Protein AF-A0A956HKH8-F1 (afdb_monomer_lite)

Radius of gyration: 13.41 Å; chains: 1; bounding box: 34×25×27 Å

pLDDT: mean 74.02, std 11.61, range [40.62, 90.06]

Foldseek 3Di:
DKDWDQDPVVRDIDIDDDDPVLQQPWPDQVDFDADPPPRHTPAWAWDADPVPRDTDTAHDSTHHNPDNAHFDADPPPRDTDGDDDPD

Secondary structure (DSSP, 8-state):
-EEEEEETTTTEEEEEE--HHHHHSB--TT---B-TTT-PBS-EEEEE-TTT--EEEEE-SS-BTT---EEEE-TTT--EEEE----

Sequence (87 aa):
MKIEYSCHDCDCSFPLTITDWEHRTSLEEGRQETCPKCHQRVGFGLAECHACGQRFPLRMGHWHVLCNTAEGDCPRCGAAYLSLCTC

Structure (mmCIF, N/CA/C/O backbone):
data_AF-A0A956HKH8-F1
#
_entry.id   AF-A0A956HKH8-F1
#
loop_
_atom_site.group_PDB
_atom_site.id
_atom_site.type_symbol
_atom_site.label_atom_id
_atom_site.label_alt_id
_atom_site.label_comp_id
_atom_site.label_asym_id
_atom_site.label_entity_id
_atom_site.label_seq_id
_atom_site.pdbx_PDB_ins_code
_atom_site.Cartn_x
_atom_site.Cartn_y
_atom_site.Cartn_z
_atom_site.occupancy
_atom_site.B_iso_or_equiv
_atom_site.auth_seq_id
_atom_site.auth_comp_id
_atom_site.auth_asym_id
_atom_site.auth_atom_id
_atom_site.pdbx_PDB_model_num
ATOM 1 N N . MET A 1 1 ? 11.937 6.641 -9.561 1.00 85.62 1 MET A N 1
ATOM 2 C CA . MET A 1 1 ? 12.375 7.030 -8.205 1.00 85.62 1 MET A CA 1
ATOM 3 C C . MET A 1 1 ? 12.372 5.849 -7.235 1.00 85.62 1 MET A C 1
ATOM 5 O O . MET A 1 1 ? 11.794 4.812 -7.531 1.00 85.62 1 MET A O 1
ATOM 9 N N . LYS A 1 2 ? 13.046 5.983 -6.090 1.00 87.50 2 LYS A N 1
ATOM 10 C CA . LYS A 1 2 ? 13.116 4.961 -5.036 1.00 87.50 2 LYS A CA 1
ATOM 11 C C . LYS A 1 2 ? 12.530 5.562 -3.765 1.00 87.50 2 LYS A C 1
ATOM 13 O O . LYS A 1 2 ? 13.002 6.617 -3.349 1.00 87.50 2 LYS A O 1
ATOM 18 N N . ILE A 1 3 ? 11.528 4.916 -3.185 1.00 85.19 3 ILE A N 1
ATOM 19 C CA . ILE A 1 3 ? 10.915 5.346 -1.927 1.00 85.19 3 ILE A CA 1
ATOM 20 C C . ILE A 1 3 ? 11.125 4.293 -0.844 1.00 85.19 3 ILE A C 1
ATOM 22 O O . ILE A 1 3 ? 11.372 3.124 -1.145 1.00 85.19 3 ILE A O 1
ATOM 26 N N . GLU A 1 4 ? 11.048 4.709 0.413 1.00 87.38 4 GLU A N 1
ATOM 27 C CA . GLU A 1 4 ? 11.030 3.795 1.550 1.00 87.38 4 GLU A CA 1
ATOM 28 C C . GLU A 1 4 ? 9.580 3.432 1.866 1.00 87.38 4 GLU A C 1
ATOM 30 O O . GLU A 1 4 ? 8.762 4.307 2.144 1.00 87.38 4 GLU A O 1
ATOM 35 N N . TYR A 1 5 ? 9.251 2.145 1.768 1.00 83.44 5 TYR A N 1
ATOM 36 C CA . TYR A 1 5 ? 7.914 1.638 2.036 1.00 83.44 5 TYR A CA 1
ATOM 37 C C . TYR A 1 5 ? 7.918 0.780 3.295 1.00 83.44 5 TYR A C 1
ATOM 39 O O . TYR A 1 5 ? 8.706 -0.160 3.400 1.00 83.44 5 TYR A O 1
ATOM 47 N N . SER A 1 6 ? 7.001 1.065 4.216 1.00 84.06 6 SER A N 1
ATOM 48 C CA . SER A 1 6 ? 6.795 0.275 5.431 1.00 84.06 6 SER A CA 1
ATOM 49 C C . SER A 1 6 ? 5.601 -0.658 5.249 1.00 84.06 6 SER A C 1
ATOM 51 O O . SER A 1 6 ? 4.470 -0.213 5.050 1.00 84.06 6 SER A O 1
ATOM 53 N N . CYS A 1 7 ? 5.839 -1.970 5.302 1.00 82.56 7 CYS A N 1
ATOM 54 C CA . CYS A 1 7 ? 4.762 -2.953 5.222 1.00 82.56 7 CYS A CA 1
ATOM 55 C C . CYS A 1 7 ? 4.003 -3.048 6.550 1.00 82.56 7 CYS A C 1
ATOM 57 O O . CYS A 1 7 ? 4.605 -3.289 7.586 1.00 82.56 7 CYS A O 1
ATOM 59 N N . HIS A 1 8 ? 2.679 -2.931 6.508 1.00 76.75 8 HIS A N 1
ATOM 60 C CA . HIS A 1 8 ? 1.811 -2.917 7.684 1.00 76.75 8 HIS A CA 1
ATOM 61 C C . HIS A 1 8 ? 1.651 -4.292 8.336 1.00 76.75 8 HIS A C 1
ATOM 63 O O . HIS A 1 8 ? 1.515 -4.366 9.551 1.00 76.75 8 HIS A O 1
ATOM 69 N N . ASP A 1 9 ? 1.713 -5.383 7.565 1.00 81.81 9 ASP A N 1
ATOM 70 C CA . ASP A 1 9 ? 1.576 -6.738 8.117 1.00 81.81 9 ASP A CA 1
ATOM 71 C C . ASP A 1 9 ? 2.819 -7.188 8.921 1.00 81.81 9 ASP A C 1
ATOM 73 O O . ASP A 1 9 ? 2.694 -7.969 9.859 1.00 81.81 9 ASP A O 1
ATOM 77 N N . CYS A 1 10 ? 4.028 -6.740 8.5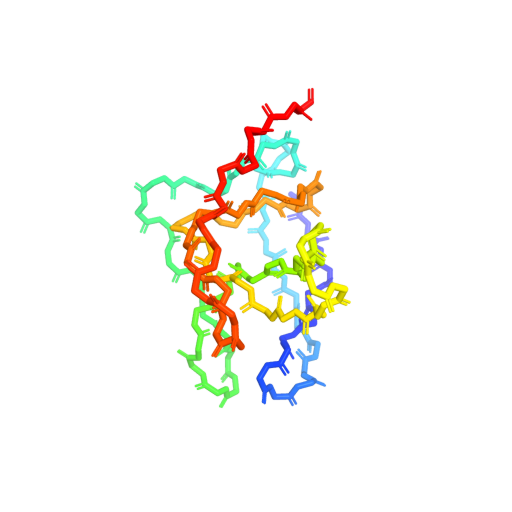48 1.00 86.69 10 CYS A N 1
ATOM 78 C CA . CYS A 1 10 ? 5.303 -7.157 9.173 1.00 86.69 10 CYS A CA 1
ATOM 79 C C . CYS A 1 10 ? 6.060 -6.031 9.893 1.00 86.69 10 CYS A C 1
ATOM 81 O O . CYS A 1 10 ? 7.148 -6.297 10.418 1.00 86.69 10 CYS A O 1
ATOM 83 N N . ASP A 1 11 ? 5.550 -4.801 9.805 1.00 85.50 11 ASP A N 1
ATOM 84 C CA . ASP A 1 11 ? 6.185 -3.543 10.222 1.00 85.50 11 ASP A CA 1
ATOM 85 C C . ASP A 1 11 ? 7.630 -3.375 9.718 1.00 85.50 11 ASP A C 1
ATOM 87 O O . ASP A 1 11 ? 8.534 -2.913 10.411 1.00 85.50 11 ASP A O 1
ATOM 91 N N . CYS A 1 12 ? 7.887 -3.860 8.503 1.00 89.00 12 CYS A N 1
ATOM 92 C CA . CYS A 1 12 ? 9.220 -3.896 7.929 1.00 89.00 12 CYS A CA 1
ATOM 93 C C . CYS A 1 12 ? 9.351 -2.885 6.791 1.00 89.00 12 CYS A C 1
ATOM 95 O O . CYS A 1 12 ? 8.556 -2.890 5.849 1.00 89.00 12 CYS A O 1
ATOM 97 N N . SER A 1 13 ? 10.369 -2.028 6.889 1.00 88.94 13 SER A N 1
ATOM 98 C CA . SER A 1 13 ? 10.705 -1.047 5.860 1.00 88.94 13 SER A CA 1
ATOM 99 C C . SER A 1 13 ? 11.625 -1.647 4.806 1.00 88.94 13 SER A C 1
ATOM 101 O O . SER A 1 13 ? 12.592 -2.344 5.123 1.00 88.94 13 SER A O 1
ATOM 103 N N . PHE A 1 14 ? 11.334 -1.372 3.540 1.00 88.94 14 PHE A N 1
ATOM 104 C CA . PHE A 1 14 ? 12.176 -1.774 2.422 1.00 88.94 14 PHE A CA 1
ATOM 105 C C . PHE A 1 14 ? 12.055 -0.780 1.267 1.00 88.94 14 PHE A C 1
ATOM 107 O O . PHE A 1 14 ? 11.045 -0.085 1.128 1.00 88.94 14 PHE A O 1
ATOM 114 N N . PRO A 1 15 ? 13.093 -0.681 0.425 1.00 89.25 15 PRO A N 1
ATOM 115 C CA . PRO A 1 15 ? 13.043 0.210 -0.713 1.00 89.25 15 PRO A CA 1
ATOM 116 C C . PRO A 1 15 ? 12.153 -0.333 -1.830 1.00 89.25 15 PRO A C 1
ATOM 118 O O . PRO A 1 15 ? 12.294 -1.485 -2.237 1.00 89.25 15 PRO A O 1
ATOM 121 N N . LEU A 1 16 ? 11.325 0.542 -2.391 1.00 84.81 16 LEU A N 1
ATOM 122 C CA . LEU A 1 16 ? 10.461 0.267 -3.534 1.00 84.81 16 LEU A CA 1
ATOM 123 C C . LEU A 1 16 ? 10.799 1.231 -4.672 1.00 84.81 16 LEU A C 1
ATOM 125 O O . LEU A 1 16 ? 10.867 2.446 -4.480 1.00 84.81 16 LEU A O 1
ATOM 129 N N . THR A 1 17 ? 11.052 0.689 -5.861 1.00 86.94 17 THR A N 1
ATOM 130 C CA . THR A 1 17 ? 11.353 1.496 -7.049 1.00 86.94 17 THR A CA 1
ATOM 131 C C . THR A 1 17 ? 10.064 1.755 -7.802 1.00 86.94 17 THR A C 1
ATOM 133 O O . THR A 1 17 ? 9.504 0.826 -8.357 1.00 86.94 17 THR A O 1
ATOM 136 N N . ILE A 1 18 ? 9.611 2.997 -7.876 1.00 83.81 18 ILE A N 1
ATOM 137 C CA . ILE A 1 18 ? 8.394 3.392 -8.596 1.00 83.81 18 ILE A CA 1
ATOM 138 C C . ILE A 1 18 ? 8.712 4.473 -9.621 1.00 83.81 18 ILE A C 1
ATOM 140 O O . ILE A 1 18 ? 9.725 5.165 -9.521 1.00 83.81 18 ILE A O 1
ATOM 144 N N . THR A 1 19 ? 7.869 4.648 -10.618 1.00 85.12 19 THR A N 1
ATOM 145 C CA . THR A 1 19 ? 7.946 5.761 -11.561 1.00 85.12 19 THR A CA 1
ATOM 146 C C . THR A 1 19 ? 7.358 7.034 -10.946 1.00 85.12 19 THR A C 1
ATOM 148 O O . THR A 1 19 ? 6.586 6.994 -9.989 1.00 85.12 19 THR A O 1
ATOM 151 N N . ASP A 1 20 ? 7.696 8.191 -11.514 1.00 82.62 20 ASP A N 1
ATOM 152 C CA . ASP A 1 20 ? 7.104 9.474 -11.106 1.00 82.62 20 ASP A CA 1
ATOM 153 C C . ASP A 1 20 ? 5.603 9.549 -11.438 1.00 82.62 20 ASP A C 1
ATOM 155 O O . ASP A 1 20 ? 4.865 10.361 -10.877 1.00 82.62 20 ASP A O 1
ATOM 159 N N . TRP A 1 21 ? 5.146 8.719 -12.380 1.00 80.38 21 TRP A N 1
ATOM 160 C CA . TRP A 1 21 ? 3.732 8.531 -12.672 1.00 80.38 21 TRP A CA 1
ATOM 161 C C . TRP A 1 21 ? 3.035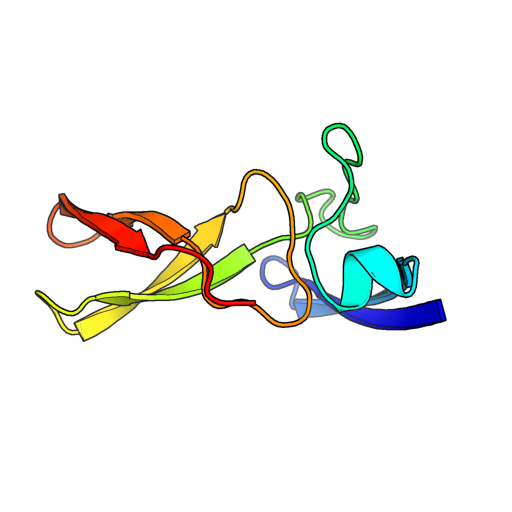 7.794 -11.527 1.00 80.38 21 TRP A C 1
ATOM 163 O O . TRP A 1 21 ? 2.089 8.330 -10.955 1.00 80.38 21 TRP A O 1
ATOM 173 N N . GLU A 1 22 ? 3.555 6.635 -11.121 1.00 79.69 22 GLU A N 1
ATOM 174 C CA . GLU A 1 22 ? 3.003 5.828 -10.020 1.00 79.69 22 GLU A CA 1
ATOM 175 C C . GLU A 1 22 ? 3.057 6.560 -8.673 1.00 79.69 22 GLU A C 1
ATOM 177 O O . GLU A 1 22 ? 2.171 6.405 -7.839 1.00 79.69 22 GLU A O 1
ATOM 182 N N . HIS A 1 23 ? 4.058 7.421 -8.471 1.00 78.81 23 HIS A N 1
ATOM 183 C CA . HIS A 1 23 ? 4.129 8.286 -7.293 1.00 78.81 23 HIS A CA 1
ATOM 184 C C .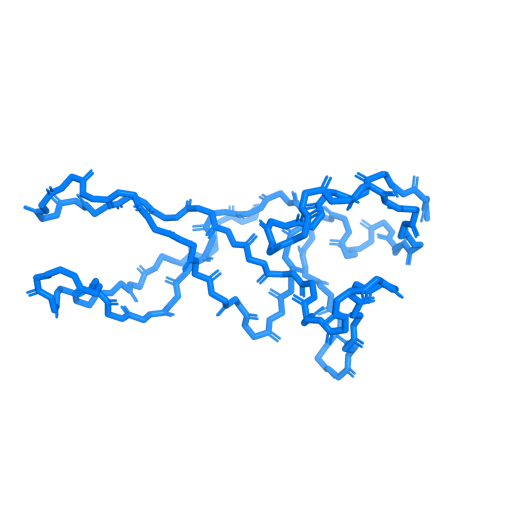 HIS A 1 23 ? 2.958 9.282 -7.201 1.00 78.81 23 HIS A C 1
ATOM 186 O O . HIS A 1 23 ? 2.532 9.636 -6.104 1.00 78.81 23 HIS A O 1
ATOM 192 N N . ARG A 1 24 ? 2.440 9.751 -8.344 1.00 74.06 24 ARG A N 1
ATOM 193 C CA . ARG A 1 24 ? 1.327 10.718 -8.429 1.00 74.06 24 ARG A CA 1
ATOM 194 C C . ARG A 1 24 ? -0.032 10.066 -8.673 1.00 74.06 24 ARG A C 1
ATOM 196 O O . ARG A 1 24 ? -1.046 10.751 -8.646 1.00 74.06 24 ARG A O 1
ATOM 203 N N . THR A 1 25 ? -0.045 8.772 -8.964 1.00 73.19 25 THR A N 1
ATOM 204 C CA . THR A 1 25 ? -1.243 8.014 -9.320 1.00 73.19 25 THR A CA 1
ATOM 205 C C . THR A 1 25 ? -1.209 6.676 -8.583 1.00 73.19 25 THR A C 1
ATOM 207 O O . THR A 1 25 ? -1.092 6.661 -7.355 1.00 73.19 25 THR A O 1
ATOM 210 N N . SER A 1 26 ? -1.298 5.568 -9.310 1.00 73.44 26 SER A N 1
ATOM 211 C CA . SER A 1 26 ? -1.273 4.202 -8.816 1.00 73.44 26 SER A CA 1
ATOM 212 C C . SER A 1 26 ? -0.170 3.384 -9.485 1.00 73.44 26 SER A C 1
ATOM 214 O O . SER A 1 26 ? 0.336 3.757 -10.543 1.00 73.44 26 SER A O 1
ATOM 216 N N . LEU A 1 27 ? 0.190 2.249 -8.879 1.00 73.00 27 LEU A N 1
ATOM 217 C CA . LEU A 1 27 ? 0.939 1.194 -9.564 1.00 73.00 27 LEU A CA 1
ATOM 218 C C . LEU A 1 27 ? 0.173 0.690 -10.792 1.00 73.00 27 LEU A C 1
ATOM 220 O O . LEU A 1 27 ? -1.056 0.607 -10.771 1.00 73.00 27 LEU A O 1
ATOM 224 N N . GLU A 1 28 ? 0.913 0.294 -11.827 1.00 73.19 28 GLU A N 1
ATOM 225 C CA . GLU A 1 28 ? 0.336 -0.283 -13.044 1.00 73.19 28 GLU A CA 1
ATOM 226 C C . GLU A 1 28 ? -0.551 -1.507 -12.755 1.00 73.19 28 GLU A C 1
ATOM 228 O O . GLU A 1 28 ? -0.253 -2.341 -11.894 1.00 73.19 28 GLU A O 1
ATOM 233 N N . GLU A 1 29 ? -1.638 -1.643 -13.518 1.00 62.28 29 GLU A N 1
ATOM 234 C CA . GLU A 1 29 ? -2.583 -2.754 -13.417 1.00 62.28 29 GLU A CA 1
ATOM 235 C C . GLU A 1 29 ? -1.891 -4.059 -13.860 1.00 62.28 29 GLU A C 1
ATOM 237 O O . GLU A 1 29 ? -1.706 -4.330 -15.042 1.00 62.28 29 GLU A O 1
ATOM 242 N N . GLY A 1 30 ? -1.409 -4.840 -12.891 1.00 66.19 30 GLY A N 1
ATOM 243 C CA . GLY A 1 30 ? -0.577 -6.031 -13.124 1.00 66.19 30 GLY A CA 1
ATOM 244 C C . GLY A 1 30 ? 0.728 -6.026 -12.333 1.00 66.19 30 GLY A C 1
ATOM 245 O O . GLY A 1 30 ? 1.326 -7.082 -12.109 1.00 66.19 30 GLY A O 1
ATOM 246 N N . ARG A 1 31 ? 1.130 -4.864 -11.820 1.00 71.69 31 ARG A N 1
ATOM 247 C CA . ARG A 1 31 ? 2.281 -4.735 -10.943 1.00 71.69 31 ARG A CA 1
ATOM 248 C C . ARG A 1 31 ? 1.927 -5.190 -9.526 1.00 71.69 31 ARG A C 1
ATOM 250 O O . ARG A 1 31 ? 1.243 -4.504 -8.773 1.00 71.69 31 ARG A O 1
ATOM 257 N N . GLN A 1 32 ? 2.398 -6.382 -9.166 1.00 71.50 32 GLN A N 1
ATOM 258 C CA . GLN A 1 32 ? 2.162 -7.008 -7.864 1.00 71.50 32 GLN A CA 1
ATOM 259 C C . GLN A 1 32 ? 3.432 -6.966 -7.025 1.00 71.50 32 GLN A C 1
ATOM 261 O O . GLN A 1 32 ? 4.155 -7.951 -6.900 1.00 71.50 32 GLN A O 1
ATOM 266 N N . GLU A 1 33 ? 3.715 -5.803 -6.459 1.00 77.19 33 GLU A N 1
ATOM 267 C CA . GLU A 1 33 ? 4.807 -5.670 -5.506 1.00 77.19 33 GLU A CA 1
ATOM 268 C C . GLU A 1 33 ? 4.418 -6.376 -4.195 1.00 77.19 33 GLU A C 1
ATOM 270 O O . GLU A 1 33 ? 3.293 -6.262 -3.695 1.00 77.19 33 GLU A O 1
ATOM 275 N N . THR A 1 34 ? 5.344 -7.149 -3.638 1.00 83.94 34 THR A N 1
ATOM 276 C CA . THR A 1 34 ? 5.131 -7.900 -2.396 1.00 83.94 34 THR A CA 1
ATOM 277 C C . THR A 1 34 ? 6.208 -7.559 -1.392 1.00 83.94 34 THR A C 1
ATOM 279 O O . THR A 1 34 ? 7.374 -7.397 -1.752 1.00 83.94 34 THR A O 1
ATOM 282 N N . CYS A 1 35 ? 5.836 -7.517 -0.119 1.00 86.00 35 CYS A N 1
ATOM 283 C CA . CYS A 1 35 ? 6.791 -7.385 0.961 1.00 86.00 35 CYS A CA 1
ATOM 284 C C . CYS A 1 35 ? 7.837 -8.517 0.893 1.00 86.00 35 CYS A C 1
ATOM 286 O O . CYS A 1 35 ? 7.458 -9.690 0.889 1.00 86.00 35 CYS A O 1
ATOM 288 N N . PRO A 1 36 ? 9.146 -8.211 0.922 1.00 87.50 36 PRO A N 1
ATOM 289 C CA . PRO A 1 36 ? 10.196 -9.225 0.841 1.00 87.50 36 PRO A CA 1
ATOM 290 C C . PRO A 1 36 ? 10.264 -10.140 2.075 1.00 87.50 36 PRO A C 1
ATOM 292 O O . PRO A 1 36 ? 10.901 -11.186 2.013 1.00 87.50 36 PRO A O 1
ATOM 295 N N . LYS A 1 37 ? 9.630 -9.759 3.195 1.00 90.06 37 LYS A N 1
ATOM 296 C CA . LYS A 1 37 ? 9.657 -10.511 4.459 1.00 90.06 37 LYS A CA 1
ATOM 297 C C . LYS A 1 37 ? 8.423 -11.388 4.666 1.00 90.06 37 LYS A C 1
ATOM 299 O O . LYS A 1 37 ? 8.562 -12.542 5.046 1.00 90.06 37 LYS A O 1
ATOM 304 N N . CYS A 1 38 ? 7.221 -10.837 4.486 1.00 89.12 38 CYS A N 1
ATOM 305 C CA . CYS A 1 38 ? 5.965 -11.561 4.734 1.00 89.12 38 CYS A CA 1
ATOM 306 C C . CYS A 1 38 ? 5.222 -11.962 3.455 1.00 89.12 38 CYS A C 1
ATOM 308 O O . CYS A 1 38 ? 4.170 -12.592 3.544 1.00 89.12 38 CYS A O 1
ATOM 310 N N . HIS A 1 39 ? 5.737 -11.579 2.281 1.00 86.62 39 HIS A N 1
ATOM 311 C CA . HIS A 1 39 ? 5.162 -11.865 0.962 1.00 86.62 39 HIS A CA 1
ATOM 312 C C . HIS A 1 39 ? 3.726 -11.361 0.756 1.00 86.62 39 HIS A C 1
ATOM 314 O O . HIS A 1 39 ? 3.083 -11.692 -0.238 1.00 86.62 39 HIS A O 1
ATOM 320 N N . GLN A 1 40 ? 3.222 -10.519 1.661 1.00 81.88 40 GLN A N 1
ATOM 321 C CA . GLN A 1 40 ? 1.949 -9.837 1.480 1.00 81.88 40 GLN A CA 1
ATOM 322 C C . GLN A 1 40 ? 2.082 -8.756 0.411 1.00 81.88 40 GLN A C 1
ATOM 324 O O . GLN A 1 40 ? 3.128 -8.115 0.288 1.00 81.88 40 GLN A O 1
ATOM 329 N N . ARG A 1 41 ? 1.014 -8.556 -0.364 1.00 77.56 41 ARG A N 1
ATOM 330 C CA . ARG A 1 41 ? 0.952 -7.486 -1.364 1.00 77.56 41 ARG A CA 1
ATOM 331 C C . ARG A 1 41 ? 1.130 -6.127 -0.696 1.00 77.56 41 ARG A C 1
ATOM 333 O O . ARG A 1 41 ? 0.529 -5.857 0.343 1.00 77.56 41 ARG A O 1
ATOM 340 N N . VAL A 1 42 ? 1.934 -5.279 -1.319 1.00 74.06 42 VAL A N 1
ATOM 341 C CA . VAL A 1 42 ? 2.032 -3.865 -0.950 1.00 74.06 42 VAL A CA 1
ATOM 342 C C . VAL A 1 42 ? 0.839 -3.124 -1.553 1.00 74.06 42 VAL A C 1
ATOM 344 O O . VAL A 1 42 ? 0.360 -3.494 -2.624 1.00 74.06 42 VAL A O 1
ATOM 347 N N . GLY A 1 43 ? 0.340 -2.101 -0.864 1.00 67.88 43 GLY A N 1
ATOM 348 C CA . GLY A 1 43 ? -0.853 -1.366 -1.303 1.00 67.88 43 GLY A CA 1
ATOM 349 C C . GLY A 1 43 ? -2.049 -1.467 -0.372 1.00 67.88 43 GLY A C 1
ATOM 350 O O . GLY A 1 43 ? -3.165 -1.731 -0.811 1.00 67.88 43 GLY A O 1
ATOM 351 N N . PHE A 1 44 ? -1.824 -1.260 0.920 1.00 66.88 44 PHE A N 1
ATOM 352 C CA . PHE A 1 44 ? -2.895 -0.999 1.873 1.00 66.88 44 PHE A CA 1
ATOM 353 C C . PHE A 1 44 ? -2.923 0.499 2.211 1.00 66.88 44 PHE A C 1
ATOM 355 O O . PHE A 1 44 ? -1.876 1.121 2.396 1.00 66.88 44 PHE A O 1
ATOM 362 N N . GLY A 1 45 ? -4.123 1.068 2.291 1.00 64.69 45 GLY A N 1
ATOM 363 C CA . GLY A 1 45 ? -4.380 2.377 2.893 1.00 64.69 45 GLY A CA 1
ATOM 364 C C . GLY A 1 45 ? -5.110 2.195 4.223 1.00 64.69 45 GLY A C 1
ATOM 365 O O . GLY A 1 45 ? -5.853 1.227 4.388 1.00 64.69 45 GLY A O 1
ATOM 366 N N . LEU A 1 46 ? -4.909 3.092 5.191 1.00 67.00 46 LEU A N 1
ATOM 367 C CA . LEU A 1 46 ? -5.766 3.137 6.381 1.00 67.00 46 LEU A CA 1
ATOM 368 C C . LEU A 1 46 ? -7.030 3.931 6.044 1.00 67.00 46 LEU A C 1
ATOM 370 O O . LEU A 1 46 ? -6.953 5.128 5.775 1.00 67.00 46 LEU A O 1
ATOM 374 N N . ALA A 1 47 ? -8.185 3.272 6.090 1.00 70.06 47 ALA A N 1
ATOM 375 C CA . ALA A 1 47 ? -9.487 3.911 5.935 1.00 70.06 47 ALA A CA 1
ATOM 376 C C . ALA A 1 47 ? -10.150 4.089 7.308 1.00 70.06 47 ALA A C 1
ATOM 378 O O . ALA A 1 47 ? -10.071 3.199 8.154 1.00 70.06 47 ALA A O 1
ATOM 379 N N . GLU A 1 48 ? -10.819 5.222 7.537 1.00 72.44 48 GLU A N 1
ATOM 380 C CA . GLU A 1 48 ? -11.637 5.474 8.732 1.00 72.44 48 GLU A CA 1
ATOM 381 C C . GLU A 1 48 ? -13.125 5.433 8.380 1.00 72.44 48 GLU A C 1
ATOM 383 O O . GLU A 1 48 ? -13.550 5.951 7.352 1.00 72.44 48 GLU A O 1
ATOM 388 N N . CYS A 1 49 ? -13.938 4.787 9.213 1.00 74.38 49 CYS A N 1
ATOM 389 C CA . CYS A 1 49 ? -15.371 4.648 8.971 1.00 74.38 49 CYS A CA 1
ATOM 390 C C . CYS A 1 49 ? -16.142 5.874 9.366 1.00 74.38 49 CYS A C 1
ATOM 392 O O . CYS A 1 49 ? -16.286 6.147 10.546 1.00 74.38 49 CYS A O 1
ATOM 394 N N . HIS A 1 50 ? -16.758 6.538 8.393 1.00 73.19 50 HIS A N 1
ATOM 395 C CA . HIS A 1 50 ? -17.679 7.628 8.686 1.00 73.19 50 HIS A CA 1
ATOM 396 C C . HIS A 1 50 ? -18.901 7.166 9.495 1.00 73.19 50 HIS A C 1
ATOM 398 O O . HIS A 1 50 ? -19.444 7.951 10.264 1.00 73.19 50 HIS A O 1
ATOM 404 N N . ALA A 1 51 ? -19.312 5.895 9.377 1.00 75.81 51 ALA A N 1
ATOM 405 C CA . ALA A 1 51 ? -20.460 5.363 10.113 1.00 75.81 51 ALA A CA 1
ATOM 406 C C . ALA A 1 51 ? -20.136 4.966 11.566 1.00 75.81 51 ALA A C 1
ATOM 408 O O . ALA A 1 51 ? -20.946 5.206 12.456 1.00 75.81 51 ALA A O 1
ATOM 409 N N . CYS A 1 52 ? -18.979 4.343 11.826 1.00 81.62 52 CYS A N 1
ATOM 410 C CA . CYS A 1 52 ? -18.645 3.819 13.163 1.00 81.62 52 CYS A CA 1
ATOM 411 C C . CYS A 1 52 ? -17.301 4.291 13.741 1.00 81.62 52 CYS A C 1
ATOM 413 O O . CYS A 1 52 ? -16.898 3.823 14.806 1.00 81.62 52 CYS A O 1
ATOM 415 N N . GLY A 1 53 ? -16.583 5.173 13.046 1.00 75.94 53 GLY A N 1
ATOM 416 C CA . GLY A 1 53 ? -15.273 5.710 13.436 1.00 75.94 53 GLY A CA 1
ATOM 417 C C . GLY A 1 53 ? -14.114 4.711 13.365 1.00 75.94 53 GLY A C 1
ATOM 418 O O . GLY A 1 53 ? -12.983 5.052 13.697 1.00 75.94 53 GLY A O 1
ATOM 419 N N . GLN A 1 54 ? -14.364 3.461 12.965 1.00 79.75 54 GLN A N 1
ATOM 420 C CA . GLN A 1 54 ? -13.339 2.421 12.955 1.00 79.75 54 GLN A CA 1
ATOM 421 C C . GLN A 1 54 ? -12.285 2.695 11.882 1.00 79.75 54 GLN A C 1
ATOM 423 O O . GLN A 1 54 ? -12.623 2.813 10.706 1.00 79.75 54 GLN A O 1
ATOM 428 N N . ARG A 1 55 ? -11.011 2.692 12.277 1.00 76.31 55 ARG A N 1
ATOM 429 C CA . ARG A 1 55 ? -9.880 2.632 11.347 1.00 76.31 55 ARG A CA 1
ATOM 430 C C . ARG A 1 55 ? -9.540 1.187 11.012 1.00 76.31 55 ARG A C 1
ATOM 432 O O . ARG A 1 55 ? -9.468 0.356 11.919 1.00 76.31 55 ARG A O 1
ATOM 439 N N . PHE A 1 56 ? -9.328 0.882 9.739 1.00 73.94 56 PHE A N 1
ATOM 440 C CA . PHE A 1 56 ? -8.883 -0.442 9.310 1.00 73.94 56 PHE A CA 1
ATOM 441 C C . PHE A 1 56 ? -8.040 -0.375 8.029 1.00 73.94 56 PHE A C 1
ATOM 443 O O . PHE A 1 56 ? -8.215 0.543 7.224 1.00 73.94 56 PHE A O 1
ATOM 450 N N . PRO A 1 57 ? -7.104 -1.324 7.844 1.00 71.88 57 PRO A N 1
ATOM 451 C CA . PRO A 1 57 ? -6.337 -1.427 6.614 1.00 71.88 57 PRO A CA 1
ATOM 452 C C . PRO A 1 57 ? -7.241 -1.931 5.494 1.00 71.88 57 PRO A C 1
ATOM 454 O O . PRO A 1 57 ? -7.923 -2.947 5.641 1.00 71.88 57 PRO A O 1
ATOM 457 N N . LEU A 1 58 ? -7.221 -1.241 4.364 1.00 70.81 58 LEU A N 1
ATOM 458 C CA . LEU A 1 58 ? -7.958 -1.638 3.181 1.00 70.81 58 LEU A CA 1
ATOM 459 C C . LEU A 1 58 ? -6.985 -1.934 2.047 1.00 70.81 58 LEU A C 1
ATOM 461 O O . LEU A 1 58 ? -6.110 -1.129 1.731 1.00 70.81 58 LEU A O 1
ATOM 465 N N . ARG A 1 59 ? -7.119 -3.135 1.476 1.00 68.19 59 ARG A N 1
ATOM 466 C CA . ARG A 1 59 ? -6.267 -3.620 0.389 1.00 68.19 59 ARG A CA 1
ATOM 467 C C . ARG A 1 59 ? -6.783 -3.058 -0.923 1.00 68.19 59 ARG A C 1
ATOM 469 O O . ARG A 1 59 ? -7.859 -3.432 -1.377 1.00 68.19 59 ARG A 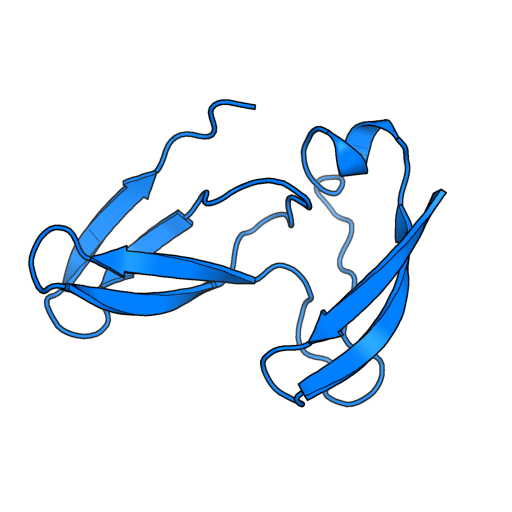O 1
ATOM 476 N N . MET A 1 60 ? -6.016 -2.159 -1.515 1.00 63.53 60 MET A N 1
ATOM 477 C CA . MET A 1 60 ? -6.344 -1.584 -2.811 1.00 63.53 60 MET A CA 1
ATOM 478 C C . MET A 1 60 ? -5.913 -2.573 -3.900 1.00 63.53 60 MET A C 1
ATOM 480 O O . MET A 1 60 ? -4.877 -3.229 -3.776 1.00 63.53 60 MET A O 1
ATOM 484 N N . GLY A 1 61 ? -6.688 -2.683 -4.983 1.00 58.25 61 GLY A N 1
ATOM 485 C CA . GLY A 1 61 ? -6.288 -3.481 -6.152 1.00 58.25 61 GLY A CA 1
ATOM 486 C C . GLY A 1 61 ? -4.998 -2.969 -6.808 1.00 58.25 61 GLY A C 1
ATOM 487 O O . GLY A 1 61 ? -4.274 -3.740 -7.433 1.00 58.25 61 GLY A O 1
ATOM 488 N N . HIS A 1 62 ? -4.695 -1.686 -6.607 1.00 61.09 62 HIS A N 1
ATOM 489 C CA . HIS A 1 62 ? -3.489 -0.997 -7.045 1.00 61.09 62 HIS A CA 1
ATOM 490 C C . HIS A 1 62 ? -3.062 0.013 -5.963 1.00 61.09 62 HIS A C 1
ATOM 492 O O . HIS A 1 62 ? -3.880 0.766 -5.431 1.00 61.09 62 HIS A O 1
ATOM 498 N N . TRP A 1 63 ? -1.779 0.010 -5.593 1.00 68.69 63 TRP A N 1
ATOM 499 C CA . TRP A 1 63 ? -1.243 0.906 -4.563 1.00 68.69 63 TRP A CA 1
ATOM 500 C C . TRP A 1 63 ? -1.129 2.333 -5.091 1.00 68.69 63 TRP A C 1
ATOM 502 O O . TRP A 1 63 ? -0.586 2.533 -6.172 1.00 68.69 63 TRP A O 1
ATOM 512 N N . HIS A 1 64 ? -1.568 3.314 -4.306 1.00 66.31 64 HIS A N 1
ATOM 513 C CA . HIS A 1 64 ? -1.260 4.720 -4.538 1.00 66.31 64 HIS A CA 1
ATOM 514 C C . HIS A 1 64 ? -0.341 5.227 -3.426 1.00 66.31 64 HIS A C 1
ATOM 516 O O . HIS A 1 64 ? -0.620 5.019 -2.244 1.00 66.31 64 HIS A O 1
ATOM 522 N N . VAL A 1 65 ? 0.728 5.933 -3.786 1.00 66.12 65 VAL A N 1
ATOM 523 C CA . VAL A 1 65 ? 1.674 6.479 -2.796 1.00 66.12 65 VAL A CA 1
ATOM 524 C C . VAL A 1 65 ? 1.049 7.616 -1.981 1.00 66.12 65 VAL A C 1
ATOM 526 O O . VAL A 1 65 ? 1.352 7.773 -0.802 1.00 66.12 65 VAL A O 1
ATOM 529 N N . LEU A 1 66 ? 0.150 8.383 -2.603 1.00 58.75 66 LEU A N 1
ATOM 530 C CA . LEU A 1 66 ? -0.475 9.583 -2.044 1.00 58.75 66 LEU A CA 1
ATOM 531 C C . LEU A 1 66 ? -2.009 9.498 -2.060 1.00 58.75 66 LEU A C 1
ATOM 533 O O . LEU A 1 66 ? -2.672 10.484 -2.368 1.00 58.75 66 LEU A O 1
ATOM 537 N N . CYS A 1 67 ? -2.601 8.332 -1.776 1.00 53.91 67 CYS A N 1
ATOM 538 C CA . CYS A 1 67 ? -4.060 8.215 -1.810 1.00 53.91 67 CYS A CA 1
ATOM 539 C C . CYS A 1 67 ? -4.657 7.467 -0.618 1.00 53.91 67 CYS A C 1
ATOM 541 O O . CYS A 1 67 ? -4.126 6.458 -0.162 1.00 53.91 67 CYS A O 1
ATOM 543 N N . ASN A 1 68 ? -5.822 7.950 -0.181 1.00 50.09 68 ASN A N 1
ATOM 544 C CA . ASN A 1 68 ? -6.686 7.335 0.832 1.00 50.09 68 ASN A CA 1
ATOM 545 C C . ASN A 1 68 ? -7.844 6.545 0.185 1.00 50.09 68 ASN A C 1
ATOM 547 O O . ASN A 1 68 ? -8.931 6.433 0.753 1.00 50.09 68 ASN A O 1
ATOM 551 N N . THR A 1 69 ? -7.651 6.061 -1.042 1.00 60.84 69 THR A N 1
ATOM 552 C CA . THR A 1 69 ? -8.686 5.349 -1.801 1.00 60.84 69 THR A CA 1
ATOM 553 C C . THR A 1 69 ? -8.925 3.965 -1.241 1.00 60.84 69 THR A C 1
ATOM 555 O O . THR A 1 69 ? -8.005 3.220 -0.917 1.00 60.84 69 THR A O 1
ATOM 558 N N . ALA A 1 70 ? -10.192 3.606 -1.138 1.00 56.66 70 ALA A N 1
ATOM 559 C CA . ALA A 1 70 ? -10.584 2.341 -0.578 1.00 56.66 70 ALA A CA 1
ATOM 560 C C . ALA A 1 70 ? -11.977 1.953 -1.069 1.00 56.66 70 ALA A C 1
ATOM 562 O O . ALA A 1 70 ? -12.921 2.729 -0.914 1.00 56.66 70 ALA A O 1
ATOM 563 N N . GLU A 1 71 ? -12.086 0.757 -1.644 1.00 62.19 71 GLU A N 1
ATOM 564 C CA . GLU A 1 71 ? -13.345 0.074 -1.928 1.00 62.19 71 GLU A CA 1
ATOM 565 C C . GLU A 1 71 ? -13.439 -1.183 -1.052 1.00 62.19 71 GLU A C 1
ATOM 567 O O . GLU A 1 71 ? -12.472 -1.940 -0.938 1.00 62.19 71 GLU A O 1
ATOM 572 N N . GLY A 1 72 ? -14.579 -1.384 -0.392 1.00 70.19 72 GLY A N 1
ATOM 573 C CA . GLY A 1 72 ? -14.831 -2.551 0.458 1.00 70.19 72 GLY A CA 1
ATOM 574 C C . GLY A 1 72 ? -15.837 -2.275 1.571 1.00 70.19 72 GLY A C 1
ATOM 575 O O . GLY A 1 72 ? -16.365 -1.174 1.682 1.00 70.19 72 GLY A O 1
ATOM 576 N N . ASP A 1 73 ? -16.083 -3.264 2.427 1.00 76.81 73 ASP A N 1
ATOM 577 C CA . ASP A 1 73 ? -17.000 -3.124 3.561 1.00 76.81 73 ASP A CA 1
ATOM 578 C C . ASP A 1 73 ? -16.247 -2.903 4.874 1.00 76.81 73 ASP A C 1
ATOM 580 O O . ASP A 1 73 ? -15.208 -3.516 5.138 1.00 76.81 73 ASP A O 1
ATOM 584 N N . CYS A 1 74 ? -16.801 -2.059 5.748 1.00 78.62 74 CYS A N 1
ATOM 585 C CA . CYS A 1 74 ? -16.309 -1.936 7.113 1.00 78.62 74 CYS A CA 1
ATOM 586 C C . CYS A 1 74 ? -16.369 -3.304 7.815 1.00 78.62 74 CYS A C 1
ATOM 588 O O . CYS A 1 74 ? -17.475 -3.805 8.037 1.00 78.62 74 CYS A O 1
ATOM 590 N N . PRO A 1 75 ? -15.249 -3.862 8.311 1.00 79.44 75 PRO A N 1
ATOM 591 C CA . PRO A 1 75 ? -15.255 -5.170 8.968 1.00 79.44 75 PRO A CA 1
ATOM 592 C C . PRO A 1 75 ? -16.047 -5.180 10.286 1.00 79.44 75 PRO A C 1
ATOM 594 O O . PRO A 1 75 ? -16.356 -6.244 10.813 1.00 79.44 75 PRO A O 1
ATOM 597 N N . ARG A 1 76 ? -16.372 -4.002 10.840 1.00 81.81 76 ARG A N 1
ATOM 598 C CA . ARG A 1 76 ? -17.124 -3.867 12.094 1.00 81.81 76 ARG A CA 1
ATOM 599 C C . ARG A 1 76 ? -18.626 -3.682 11.894 1.00 81.81 76 ARG A C 1
ATOM 601 O O . ARG A 1 76 ? -19.400 -4.226 12.671 1.00 81.81 76 ARG A O 1
ATOM 608 N N . CYS A 1 77 ? -19.035 -2.863 10.927 1.00 84.44 77 CYS A N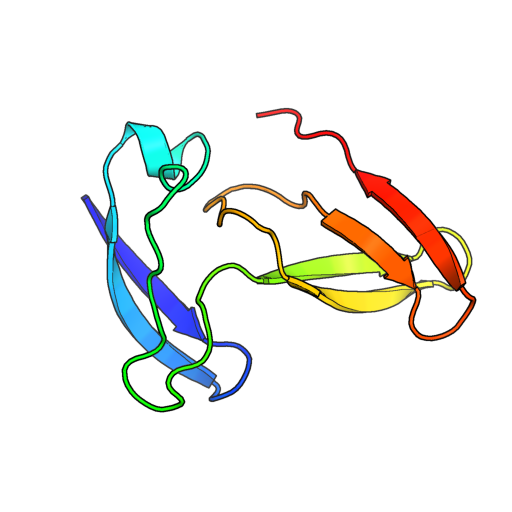 1
ATOM 609 C CA . CYS A 1 77 ? -20.439 -2.456 10.773 1.00 84.44 77 CYS A CA 1
ATOM 610 C C . CYS A 1 77 ? -21.046 -2.784 9.404 1.00 84.44 77 CYS A C 1
ATOM 612 O O . CYS A 1 77 ? -22.238 -2.571 9.221 1.00 84.44 77 CYS A O 1
ATOM 614 N N . GLY A 1 78 ? -20.250 -3.282 8.452 1.00 81.94 78 GLY A N 1
ATOM 615 C CA . GLY A 1 78 ? -20.708 -3.625 7.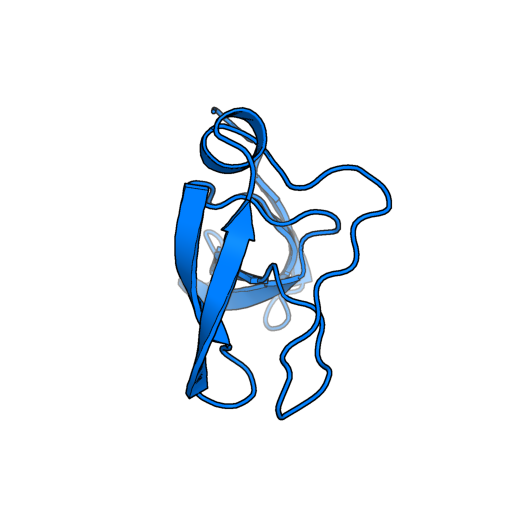105 1.00 81.94 78 GLY A CA 1
ATOM 616 C C . GLY A 1 78 ? -21.047 -2.427 6.215 1.00 81.94 78 GLY A C 1
ATOM 617 O O . GLY A 1 78 ? -21.614 -2.617 5.149 1.00 81.94 78 GLY A O 1
ATOM 618 N N . ALA A 1 79 ? -20.743 -1.193 6.634 1.00 80.62 79 ALA A N 1
ATOM 619 C CA . ALA A 1 79 ? -20.927 -0.025 5.780 1.00 80.62 79 ALA A CA 1
ATOM 620 C C . ALA A 1 79 ? -20.000 -0.109 4.559 1.00 80.62 79 ALA A C 1
ATOM 622 O O . ALA A 1 79 ? -18.790 -0.286 4.725 1.00 80.62 79 ALA A O 1
ATOM 623 N N . ALA A 1 80 ? -20.575 0.058 3.369 1.00 75.06 80 ALA A N 1
ATOM 624 C CA . ALA A 1 80 ? -19.833 0.096 2.120 1.00 75.06 80 ALA A CA 1
ATOM 625 C C . ALA A 1 80 ? -18.964 1.357 2.039 1.00 75.06 80 ALA A C 1
ATOM 627 O O . ALA A 1 80 ? -19.394 2.460 2.393 1.00 75.06 80 ALA A O 1
ATOM 628 N N . TYR A 1 81 ? -17.753 1.189 1.530 1.00 67.88 81 TYR A N 1
ATOM 629 C CA . TYR A 1 81 ? -16.837 2.263 1.198 1.00 67.88 81 TYR A CA 1
ATOM 630 C C . TYR A 1 81 ? -16.687 2.380 -0.299 1.00 67.88 81 TYR A C 1
ATOM 632 O O . TYR A 1 81 ? -16.332 1.424 -0.983 1.00 67.88 81 TYR A O 1
ATOM 640 N N . LEU A 1 82 ? -16.887 3.606 -0.763 1.00 57.62 82 LEU A N 1
ATOM 641 C CA . LEU A 1 82 ? -16.487 4.048 -2.081 1.00 57.62 82 LEU A CA 1
ATOM 642 C C . LEU A 1 82 ? -15.775 5.389 -1.893 1.00 57.62 82 LEU A C 1
ATOM 644 O O . LEU A 1 82 ? -16.405 6.444 -1.879 1.00 57.62 82 LEU A O 1
ATOM 648 N N . SER A 1 83 ? -14.467 5.356 -1.647 1.00 53.09 83 SER A N 1
ATOM 649 C CA . SER A 1 83 ? -13.670 6.584 -1.634 1.00 53.09 83 SER A CA 1
ATOM 650 C C . SER A 1 83 ? -13.107 6.785 -3.035 1.00 53.09 83 SER A C 1
ATOM 652 O O . SER A 1 83 ? -12.198 6.065 -3.439 1.00 53.09 83 SER A O 1
ATOM 654 N N . LEU A 1 84 ? -13.700 7.697 -3.808 1.00 47.50 84 LEU A N 1
ATOM 655 C CA . LEU A 1 84 ? -13.215 8.047 -5.144 1.00 47.50 84 LEU A CA 1
ATOM 656 C C . LEU A 1 84 ? -11.854 8.746 -5.015 1.00 47.50 84 LEU A C 1
ATOM 658 O O . LEU A 1 84 ? -11.729 9.701 -4.249 1.00 47.50 84 LEU A O 1
ATOM 662 N N . CYS A 1 85 ? -10.846 8.299 -5.774 1.00 46.78 85 CYS A N 1
ATOM 663 C CA . CYS A 1 85 ? -9.568 9.005 -5.856 1.00 46.78 85 CYS A CA 1
ATOM 664 C C . CYS A 1 85 ? -9.812 10.434 -6.366 1.00 46.78 85 CYS A C 1
ATOM 666 O O . CYS A 1 85 ? -10.236 10.615 -7.507 1.00 46.78 85 CYS A O 1
ATOM 668 N N . THR A 1 86 ? -9.479 11.451 -5.578 1.00 40.62 86 THR A N 1
ATOM 669 C CA . THR A 1 86 ? -9.083 12.752 -6.131 1.00 40.62 86 THR A CA 1
ATOM 670 C C . THR A 1 86 ? -7.571 12.842 -6.008 1.00 40.62 86 THR A C 1
ATOM 672 O O . THR A 1 86 ? -7.062 13.071 -4.911 1.00 40.62 86 THR A O 1
ATOM 675 N N . CYS A 1 87 ? -6.887 12.546 -7.114 1.00 42.62 87 CYS A N 1
ATOM 676 C CA . CYS A 1 87 ? -5.442 12.697 -7.281 1.00 42.62 87 CYS A CA 1
ATOM 677 C C . CYS A 1 87 ? -5.056 14.178 -7.369 1.00 42.62 87 CYS A C 1
ATOM 679 O O . CYS A 1 87 ? -5.824 14.938 -8.004 1.00 42.62 87 CYS A O 1
#